Protein AF-D7IKL1-F1 (afdb_monomer)

Radius of gyration: 15.03 Å; Cα contacts (8 Å, |Δi|>4): 64; chains: 1; bounding box: 36×29×40 Å

pLDDT: mean 74.57, std 12.83, range [36.81, 96.44]

Sequence (76 aa):
MIEKESDIVWLDKERGWVSCINKFVLDKNKIQEQTIFRLPNVNCRYTFYGEEFKNLVLKHHLQGIHFDRYETIIIK

Mean predicted aligned error: 9.06 Å

Foldseek 3Di:
D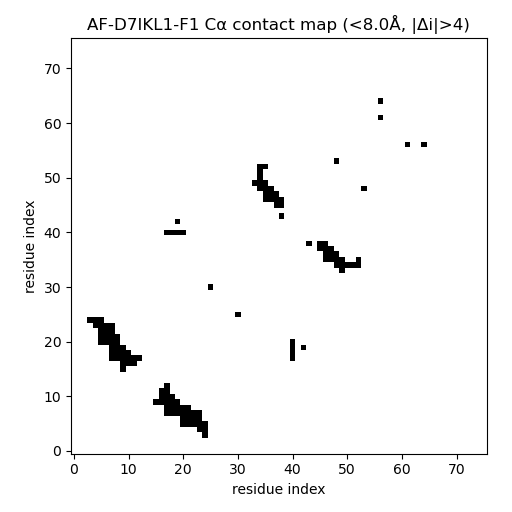PPPAWDFDAPDVVVPHTDDTPGHDDDCVVCVVPQWDFDPHPPGPDIDGDPVVVVVCVVVVPPDDDDDDDDDPPDD

Secondary structure (DSSP, 8-state):
------EEEEEETTTTEEEEEEE----HHHHTT-SEEE-S-TT--PEEE-HHHHHHHHHTT-SS---PPPP-----

Structure (mmCIF, N/CA/C/O backbone):
data_AF-D7IKL1-F1
#
_entry.id   AF-D7IKL1-F1
#
loop_
_atom_site.group_PDB
_atom_site.id
_atom_site.type_symbol
_atom_site.label_atom_id
_atom_site.label_alt_id
_atom_site.label_comp_id
_atom_site.label_asym_id
_atom_site.label_entity_id
_atom_site.label_seq_id
_atom_site.pdbx_PDB_ins_code
_atom_site.Cartn_x
_atom_site.Cartn_y
_atom_site.Cartn_z
_atom_site.occupancy
_atom_site.B_iso_or_equiv
_atom_site.auth_seq_id
_atom_site.auth_comp_id
_atom_site.auth_asym_id
_atom_site.auth_atom_id
_atom_site.pdbx_PDB_model_num
ATOM 1 N N . MET A 1 1 ? 15.188 18.889 -4.886 1.00 43.19 1 MET A N 1
ATOM 2 C CA . MET A 1 1 ? 14.555 17.691 -4.295 1.00 43.19 1 MET A CA 1
ATOM 3 C C . MET A 1 1 ? 14.841 16.546 -5.236 1.00 43.19 1 MET A C 1
ATOM 5 O O . MET A 1 1 ? 14.466 16.655 -6.391 1.00 43.19 1 MET A O 1
ATOM 9 N N . ILE A 1 2 ? 15.569 15.523 -4.796 1.00 41.94 2 ILE A N 1
ATOM 10 C CA . ILE A 1 2 ? 15.721 14.304 -5.595 1.00 41.94 2 ILE A CA 1
ATOM 11 C C . ILE A 1 2 ? 14.382 13.581 -5.479 1.00 41.94 2 ILE A C 1
ATOM 13 O O . ILE A 1 2 ? 13.988 13.221 -4.367 1.00 41.94 2 ILE A O 1
ATOM 17 N N . GLU A 1 3 ? 13.657 13.445 -6.585 1.00 49.53 3 GLU A N 1
ATOM 18 C CA . GLU A 1 3 ? 12.473 12.593 -6.639 1.00 49.53 3 GLU A CA 1
ATOM 19 C C . GLU A 1 3 ? 12.915 11.187 -6.224 1.00 49.53 3 GLU A C 1
ATOM 21 O O . GLU A 1 3 ? 13.740 10.549 -6.876 1.00 49.53 3 GLU A O 1
ATOM 26 N N . LYS A 1 4 ? 12.471 10.732 -5.046 1.00 65.69 4 LYS A N 1
ATOM 27 C CA . LYS A 1 4 ? 12.752 9.370 -4.596 1.00 65.69 4 LYS A CA 1
ATOM 28 C C . LYS A 1 4 ? 11.846 8.462 -5.421 1.00 65.69 4 LYS A C 1
ATOM 30 O O . LYS A 1 4 ? 10.692 8.259 -5.065 1.00 65.69 4 LYS A O 1
ATOM 35 N N . GLU A 1 5 ? 12.357 7.965 -6.537 1.00 70.50 5 GLU A N 1
ATOM 36 C CA . GLU A 1 5 ? 11.642 6.997 -7.360 1.00 70.50 5 GLU A CA 1
ATOM 37 C C . GLU A 1 5 ? 11.598 5.621 -6.677 1.00 70.50 5 GLU A C 1
ATOM 39 O O . GLU A 1 5 ? 12.411 5.291 -5.800 1.00 70.50 5 GLU A O 1
ATOM 44 N N . SER A 1 6 ? 10.598 4.827 -7.062 1.00 76.38 6 SER A N 1
ATOM 45 C CA . SER A 1 6 ? 10.519 3.416 -6.684 1.00 76.38 6 SER A CA 1
ATOM 46 C C . SER A 1 6 ? 11.552 2.620 -7.483 1.00 76.38 6 SER A C 1
ATOM 48 O O . SER A 1 6 ? 11.721 2.860 -8.675 1.00 76.38 6 SER A O 1
ATOM 50 N N . ASP A 1 7 ? 12.211 1.655 -6.848 1.00 79.75 7 ASP A N 1
ATOM 51 C CA . ASP A 1 7 ? 13.108 0.721 -7.527 1.00 79.75 7 ASP A CA 1
ATOM 52 C C . ASP A 1 7 ? 12.289 -0.463 -8.053 1.00 79.75 7 ASP A C 1
ATOM 54 O O . ASP A 1 7 ? 11.852 -1.333 -7.285 1.00 79.75 7 ASP A O 1
ATOM 58 N N . ILE A 1 8 ? 12.019 -0.434 -9.360 1.00 80.31 8 ILE A N 1
ATOM 59 C CA . ILE A 1 8 ? 11.157 -1.389 -10.056 1.00 80.31 8 ILE A CA 1
ATOM 60 C C . ILE A 1 8 ? 12.000 -2.197 -11.039 1.00 80.31 8 ILE A C 1
ATOM 62 O O . ILE A 1 8 ? 12.535 -1.664 -12.012 1.00 80.31 8 ILE A O 1
ATOM 66 N N . VAL A 1 9 ? 12.041 -3.511 -10.826 1.00 79.75 9 VAL A N 1
ATOM 67 C CA . VAL A 1 9 ? 12.628 -4.463 -11.768 1.00 79.75 9 VAL A CA 1
ATOM 68 C C . VAL A 1 9 ? 11.533 -4.914 -12.728 1.00 79.75 9 VAL A C 1
ATOM 70 O O . VAL A 1 9 ? 10.603 -5.623 -12.335 1.00 79.75 9 VAL A O 1
ATOM 73 N N . TRP A 1 10 ? 11.635 -4.504 -13.988 1.00 83.38 10 TRP A N 1
ATOM 74 C CA . TRP A 1 10 ? 10.672 -4.844 -15.037 1.00 83.38 10 TRP A CA 1
ATOM 75 C C . TRP A 1 10 ? 11.020 -6.182 -15.696 1.00 83.38 10 TRP A C 1
ATOM 77 O O . TRP A 1 10 ? 12.185 -6.446 -15.978 1.00 83.38 10 TRP A O 1
ATOM 87 N N . LEU A 1 11 ? 10.005 -7.007 -15.967 1.00 83.38 11 LEU A N 1
ATOM 88 C CA . LEU A 1 11 ? 10.119 -8.117 -16.924 1.00 83.38 11 LEU A CA 1
ATOM 89 C C . LEU A 1 11 ? 9.919 -7.603 -18.351 1.00 83.38 11 LEU A C 1
ATOM 91 O O . LEU A 1 11 ? 10.655 -7.979 -19.255 1.00 83.38 11 LEU A O 1
ATOM 95 N N . ASP A 1 12 ? 8.930 -6.727 -18.528 1.00 83.25 12 ASP A N 1
ATOM 96 C CA . ASP A 1 12 ? 8.606 -6.068 -19.790 1.00 83.25 12 ASP A CA 1
ATOM 97 C C . ASP A 1 12 ? 8.042 -4.678 -19.471 1.00 83.25 12 ASP A C 1
ATOM 99 O O . ASP A 1 12 ? 6.977 -4.544 -18.860 1.00 83.25 12 ASP A O 1
ATOM 103 N N . LYS A 1 13 ? 8.785 -3.634 -19.844 1.00 83.62 13 LYS A N 1
ATOM 104 C CA . LYS A 1 13 ? 8.431 -2.247 -19.526 1.00 83.62 13 LYS A CA 1
ATOM 105 C C . LYS A 1 13 ? 7.295 -1.719 -20.405 1.00 83.62 13 LYS A C 1
ATOM 107 O O . LYS A 1 13 ? 6.504 -0.913 -19.927 1.00 83.62 13 LYS A O 1
ATOM 112 N N . GLU A 1 14 ? 7.188 -2.173 -21.652 1.00 88.19 14 GLU A N 1
ATOM 113 C CA . GLU A 1 14 ? 6.147 -1.720 -22.585 1.00 88.19 14 GLU A CA 1
ATOM 114 C C . GLU A 1 14 ? 4.781 -2.297 -22.211 1.00 88.19 14 GLU A C 1
ATOM 116 O O . GLU A 1 14 ? 3.763 -1.613 -22.304 1.00 88.19 14 GLU A O 1
ATOM 121 N N . ARG A 1 15 ? 4.761 -3.538 -21.714 1.00 81.38 15 ARG A N 1
ATOM 122 C CA . ARG A 1 15 ? 3.542 -4.208 -21.231 1.00 81.38 15 ARG A CA 1
ATOM 123 C C . ARG A 1 15 ? 3.208 -3.918 -19.770 1.00 81.38 15 ARG A C 1
ATOM 125 O O . ARG A 1 15 ? 2.168 -4.362 -19.283 1.00 81.38 15 ARG A O 1
ATOM 132 N N . GLY A 1 16 ? 4.082 -3.209 -19.058 1.00 80.19 16 GLY A N 1
ATOM 133 C CA . GLY A 1 16 ? 3.909 -2.890 -17.643 1.00 80.19 16 GLY A CA 1
ATOM 134 C C . GLY A 1 16 ? 4.068 -4.096 -16.707 1.00 80.19 16 GLY A C 1
ATOM 135 O O . GLY A 1 16 ? 3.499 -4.106 -15.617 1.00 80.19 16 GLY A O 1
ATOM 136 N N . TRP A 1 17 ? 4.810 -5.129 -17.112 1.00 80.62 17 TRP A N 1
ATOM 137 C CA . TRP A 1 17 ? 5.008 -6.336 -16.310 1.00 80.62 17 TRP A CA 1
ATOM 138 C C . TRP A 1 17 ? 6.186 -6.174 -15.355 1.00 80.62 17 TRP A C 1
ATOM 140 O O . TRP A 1 17 ? 7.339 -6.024 -15.766 1.00 80.62 17 TRP A O 1
ATOM 150 N N . VAL A 1 18 ? 5.892 -6.251 -14.061 1.00 76.50 18 VAL A N 1
ATOM 151 C CA . VAL A 1 18 ? 6.867 -6.061 -12.986 1.00 76.50 18 VAL A CA 1
ATOM 152 C C . VAL A 1 18 ? 7.325 -7.411 -12.438 1.00 76.50 18 VAL A C 1
ATOM 154 O O . VAL A 1 18 ? 6.504 -8.234 -12.044 1.00 76.50 18 VAL A O 1
ATOM 157 N N . SER A 1 19 ? 8.643 -7.610 -12.378 1.00 78.12 19 SER A N 1
ATOM 158 C CA . SER A 1 19 ? 9.276 -8.761 -11.723 1.00 78.12 19 SER A C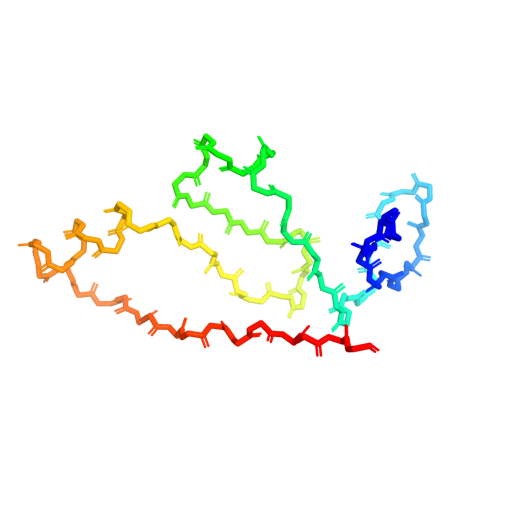A 1
ATOM 159 C C . SER A 1 19 ? 9.273 -8.584 -10.205 1.00 78.12 19 SER A C 1
ATOM 161 O O . SER A 1 19 ? 8.737 -9.399 -9.451 1.00 78.12 19 SER A O 1
ATOM 163 N N . CYS A 1 20 ? 9.856 -7.471 -9.748 1.00 72.06 20 CYS A N 1
ATOM 164 C CA . CYS A 1 20 ? 10.059 -7.171 -8.338 1.00 72.06 20 CYS A CA 1
ATOM 165 C C . CYS A 1 20 ? 9.973 -5.664 -8.083 1.00 72.06 20 CYS A C 1
ATOM 167 O O . CYS A 1 20 ? 10.309 -4.854 -8.946 1.00 72.06 20 CYS A O 1
ATOM 169 N N . ILE A 1 21 ? 9.547 -5.299 -6.875 1.00 73.75 21 ILE A N 1
ATOM 170 C CA . ILE A 1 21 ? 9.645 -3.937 -6.352 1.00 73.75 21 ILE A CA 1
ATOM 171 C C . ILE A 1 21 ? 10.434 -4.037 -5.051 1.00 73.75 21 ILE A C 1
ATOM 173 O O . ILE A 1 21 ? 9.898 -4.482 -4.038 1.00 73.75 21 ILE A O 1
ATOM 177 N N . ASN A 1 22 ? 11.708 -3.651 -5.088 1.00 67.81 22 ASN A N 1
ATOM 178 C CA . ASN A 1 22 ? 12.591 -3.728 -3.918 1.00 67.81 22 ASN A CA 1
ATOM 179 C C . ASN A 1 22 ? 12.380 -2.539 -2.978 1.00 67.81 22 ASN A C 1
ATOM 181 O O . ASN A 1 22 ? 12.572 -2.634 -1.768 1.00 67.81 22 ASN A O 1
ATOM 185 N N . LYS A 1 23 ? 11.968 -1.404 -3.547 1.00 73.25 23 LYS A N 1
ATOM 186 C CA . LYS A 1 23 ? 11.689 -0.168 -2.829 1.00 73.25 23 LYS A CA 1
ATOM 187 C C . LYS A 1 23 ? 10.538 0.539 -3.519 1.00 73.25 23 LYS A C 1
ATOM 189 O O . LYS A 1 23 ? 10.610 0.807 -4.712 1.00 73.25 23 LYS A O 1
ATOM 194 N N . PHE A 1 24 ? 9.503 0.884 -2.769 1.00 72.88 24 PHE A N 1
ATOM 195 C CA . PHE A 1 24 ? 8.404 1.699 -3.270 1.00 72.88 24 PHE A CA 1
ATOM 196 C C . PHE A 1 24 ? 8.341 3.015 -2.507 1.00 72.88 24 PHE A C 1
ATOM 198 O O . PHE A 1 24 ? 8.642 3.083 -1.314 1.00 72.88 24 PHE A O 1
ATOM 205 N N . VAL A 1 25 ? 7.952 4.068 -3.213 1.00 74.12 25 VAL A N 1
ATOM 206 C CA . VAL A 1 25 ? 7.690 5.381 -2.631 1.00 74.12 25 VAL A CA 1
ATOM 207 C C . VAL A 1 25 ? 6.218 5.690 -2.825 1.00 74.12 25 VAL A C 1
ATOM 209 O O . VAL A 1 25 ? 5.696 5.640 -3.935 1.00 74.12 25 VAL A O 1
ATOM 212 N N . LEU A 1 26 ? 5.543 5.960 -1.711 1.00 75.00 26 LEU A N 1
ATOM 213 C CA . LEU A 1 26 ? 4.127 6.288 -1.693 1.00 75.00 26 LEU A CA 1
ATOM 214 C C . LEU A 1 26 ? 3.962 7.796 -1.888 1.00 75.00 26 LEU A C 1
ATOM 216 O O . LEU A 1 26 ? 4.374 8.586 -1.037 1.00 75.00 26 LEU A O 1
ATOM 220 N N . ASP A 1 27 ? 3.347 8.187 -3.001 1.00 73.69 27 ASP A N 1
ATOM 221 C CA . ASP A 1 27 ? 2.945 9.570 -3.243 1.00 73.69 27 ASP A CA 1
ATOM 222 C C . ASP A 1 27 ? 1.610 9.839 -2.542 1.00 73.69 27 ASP A C 1
ATOM 224 O O . ASP A 1 27 ? 0.548 9.395 -2.985 1.00 73.69 27 ASP A O 1
ATOM 228 N N . LYS A 1 28 ? 1.669 10.578 -1.430 1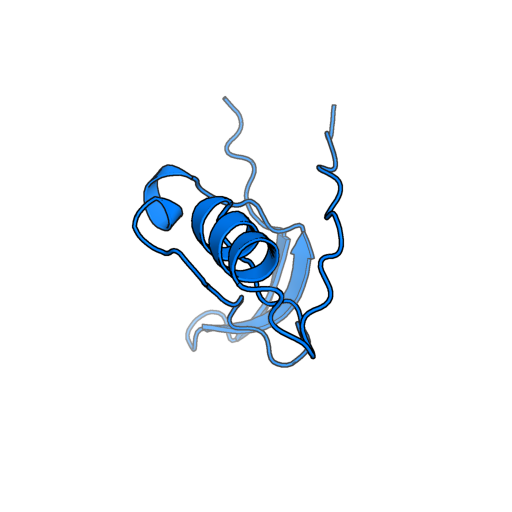.00 69.44 28 LYS A N 1
ATOM 229 C CA . LYS A 1 28 ? 0.486 10.911 -0.630 1.00 69.44 28 LYS A CA 1
ATOM 230 C C . LYS A 1 28 ? -0.579 11.651 -1.438 1.00 69.44 28 LYS A C 1
ATOM 232 O O . LYS A 1 28 ? -1.751 11.422 -1.179 1.00 69.44 28 LYS A O 1
ATOM 237 N N . ASN A 1 29 ? -0.207 12.476 -2.417 1.00 69.44 29 ASN A N 1
ATOM 238 C CA . ASN A 1 29 ? -1.176 13.240 -3.209 1.00 69.44 29 ASN A CA 1
ATOM 239 C C . ASN A 1 29 ? -1.971 12.334 -4.158 1.00 69.44 29 ASN A C 1
ATOM 241 O O . ASN A 1 29 ? -3.135 12.596 -4.426 1.00 69.44 29 ASN A O 1
ATOM 245 N N . LYS A 1 30 ? -1.366 11.236 -4.631 1.00 68.56 30 LYS A N 1
ATOM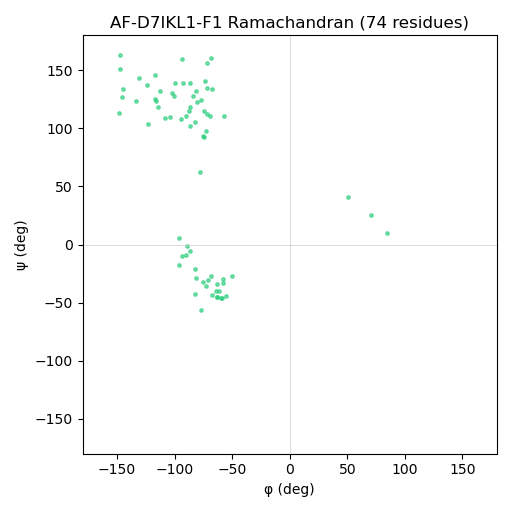 246 C CA . LYS A 1 30 ? -2.048 10.233 -5.469 1.00 68.56 30 LYS A CA 1
ATOM 247 C C . LYS A 1 30 ? -2.854 9.219 -4.656 1.00 68.56 30 LYS A C 1
ATOM 249 O O . LYS A 1 30 ? -3.737 8.566 -5.198 1.00 68.56 30 LYS A O 1
ATOM 254 N N . ILE A 1 31 ? -2.524 9.063 -3.374 1.00 69.69 31 ILE A N 1
ATOM 255 C CA . ILE A 1 31 ? -3.151 8.098 -2.457 1.00 69.69 31 ILE A CA 1
ATOM 256 C C . ILE A 1 31 ? -4.265 8.741 -1.621 1.00 69.69 31 ILE A C 1
ATOM 258 O O . ILE A 1 31 ? -5.086 8.018 -1.074 1.00 69.69 31 ILE A O 1
ATOM 262 N N . GLN A 1 32 ? -4.314 10.074 -1.525 1.00 62.19 32 GLN A N 1
ATOM 263 C CA . GLN A 1 32 ? -5.197 10.834 -0.627 1.00 62.19 32 GLN A CA 1
ATOM 264 C C . GLN A 1 32 ? -6.681 10.434 -0.673 1.00 62.19 32 GLN A C 1
ATOM 266 O O . GLN A 1 32 ? -7.368 10.578 0.332 1.00 62.19 32 GLN A O 1
ATOM 271 N N . GLU A 1 33 ? -7.163 9.899 -1.793 1.00 64.19 33 GLU A N 1
ATOM 272 C CA . GLU A 1 33 ? -8.561 9.488 -1.970 1.00 64.19 33 GLU A CA 1
ATOM 273 C C . GLU A 1 33 ? -8.822 8.002 -1.662 1.00 64.19 33 GLU A C 1
ATOM 275 O O . GLU A 1 33 ? -9.970 7.571 -1.609 1.00 64.19 33 GLU A O 1
ATOM 280 N N . GLN A 1 34 ? -7.775 7.196 -1.469 1.00 68.56 34 GLN A N 1
ATOM 281 C CA . GLN A 1 34 ? -7.886 5.748 -1.313 1.00 68.56 34 GLN A CA 1
ATOM 282 C C . GLN A 1 34 ? -7.717 5.335 0.149 1.00 68.56 34 GLN A C 1
ATOM 284 O O . GLN A 1 34 ? -6.619 5.332 0.706 1.00 68.56 34 GLN A O 1
ATOM 289 N N . THR A 1 35 ? -8.815 4.898 0.762 1.00 74.88 35 THR A N 1
ATOM 290 C CA . THR A 1 35 ? -8.826 4.333 2.118 1.00 74.88 35 THR A CA 1
ATOM 291 C C . THR A 1 35 ? -8.106 2.978 2.190 1.00 74.88 35 THR A C 1
ATOM 293 O O . THR A 1 35 ? -7.589 2.608 3.245 1.00 74.88 35 THR A O 1
ATOM 296 N N . ILE A 1 36 ? -8.059 2.231 1.080 1.00 83.19 36 ILE A N 1
ATOM 297 C CA . ILE A 1 36 ? -7.391 0.928 0.959 1.00 83.19 36 ILE A CA 1
ATOM 298 C C . ILE A 1 36 ? -6.796 0.815 -0.447 1.00 83.19 36 ILE A C 1
ATOM 300 O O . ILE A 1 36 ? -7.486 1.086 -1.426 1.00 83.19 36 ILE A O 1
ATOM 304 N N . PHE A 1 37 ? -5.543 0.379 -0.575 1.00 80.81 37 PHE A N 1
ATOM 305 C CA . PHE A 1 37 ? -4.943 0.102 -1.884 1.00 80.81 37 PHE A CA 1
ATOM 306 C C . PHE A 1 37 ? -3.939 -1.050 -1.829 1.00 80.81 37 PHE A C 1
ATOM 308 O O . PHE A 1 37 ? -3.445 -1.439 -0.769 1.00 80.81 37 PHE A O 1
ATOM 315 N N . ARG A 1 38 ? -3.616 -1.604 -2.999 1.00 78.19 38 ARG A N 1
ATOM 316 C CA . ARG A 1 38 ? -2.641 -2.686 -3.153 1.00 78.19 38 ARG A CA 1
ATOM 317 C C . ARG A 1 38 ? -1.650 -2.348 -4.256 1.00 78.19 38 ARG A C 1
ATOM 319 O O . ARG A 1 38 ? -2.024 -1.776 -5.276 1.00 78.19 38 ARG A O 1
ATOM 326 N N . LEU A 1 39 ? -0.391 -2.735 -4.065 1.00 75.19 39 LEU A N 1
ATOM 327 C CA . LEU A 1 39 ? 0.605 -2.648 -5.128 1.00 75.19 39 LEU A CA 1
ATOM 328 C C . LEU A 1 39 ? 0.321 -3.719 -6.198 1.00 75.19 39 LEU A C 1
ATOM 330 O O . LEU A 1 39 ? 0.094 -4.879 -5.841 1.00 75.19 39 LEU A O 1
ATOM 334 N N . PRO A 1 40 ? 0.361 -3.376 -7.497 1.00 67.75 40 PRO A N 1
ATOM 335 C CA . PRO A 1 40 ? 0.084 -4.303 -8.593 1.00 67.75 40 PRO A CA 1
ATOM 336 C C . PRO A 1 40 ? 1.286 -5.226 -8.853 1.00 67.75 40 PRO A C 1
ATOM 338 O O . P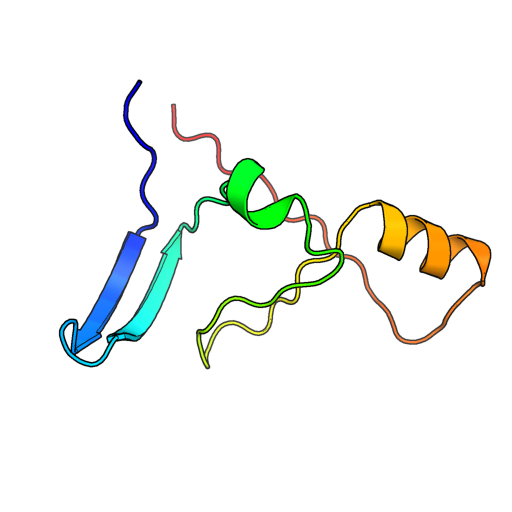RO A 1 40 ? 1.908 -5.197 -9.908 1.00 67.75 40 PRO A O 1
ATOM 341 N N . ASN A 1 41 ? 1.656 -6.035 -7.862 1.00 67.75 41 ASN A N 1
ATOM 342 C CA . ASN A 1 41 ? 2.723 -7.020 -7.965 1.00 67.75 41 ASN A CA 1
ATOM 343 C C . ASN A 1 41 ? 2.229 -8.345 -7.378 1.00 67.75 41 ASN A C 1
ATOM 345 O O . ASN A 1 41 ? 1.828 -8.412 -6.216 1.00 67.75 41 ASN A O 1
ATOM 349 N N . VAL A 1 42 ? 2.277 -9.402 -8.190 1.00 61.91 42 VAL A N 1
ATOM 350 C CA . VAL A 1 42 ? 1.839 -10.761 -7.830 1.00 61.91 42 VAL A CA 1
ATOM 351 C C . VAL A 1 42 ? 2.573 -11.323 -6.608 1.00 61.91 42 VAL A C 1
ATOM 353 O O . VAL A 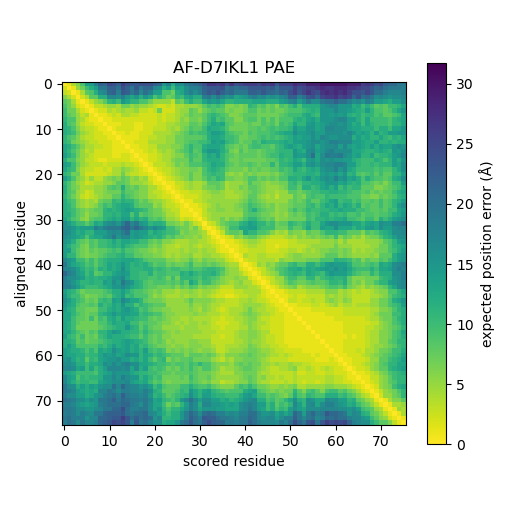1 42 ? 1.991 -12.066 -5.821 1.00 61.91 42 VAL A O 1
ATOM 356 N N . ASN A 1 43 ? 3.818 -10.897 -6.400 1.00 61.78 43 ASN A N 1
ATOM 357 C CA . ASN A 1 43 ? 4.663 -11.294 -5.279 1.00 61.78 43 ASN A CA 1
ATOM 358 C C . ASN A 1 43 ? 4.514 -10.362 -4.065 1.00 61.78 43 ASN A C 1
ATOM 360 O O . ASN A 1 43 ? 4.999 -10.677 -2.980 1.00 61.78 43 ASN A O 1
ATOM 364 N N . CYS A 1 44 ? 3.809 -9.236 -4.208 1.00 66.44 44 CYS A N 1
ATOM 365 C CA . CYS A 1 44 ? 3.513 -8.327 -3.110 1.00 66.44 44 CYS A CA 1
ATOM 366 C C . CYS A 1 44 ? 2.134 -8.655 -2.514 1.00 66.44 44 CYS A C 1
ATOM 368 O O . CYS A 1 44 ? 1.079 -8.424 -3.115 1.00 66.44 44 CYS A O 1
ATOM 370 N N . ARG A 1 45 ? 2.131 -9.225 -1.304 1.00 69.69 45 ARG A N 1
ATOM 371 C CA . ARG A 1 45 ? 0.901 -9.561 -0.562 1.00 69.69 45 ARG A CA 1
ATOM 372 C C . ARG A 1 45 ? 0.395 -8.421 0.325 1.00 69.69 45 ARG A C 1
ATOM 374 O O . ARG A 1 45 ? -0.642 -8.570 0.963 1.00 69.69 45 ARG A O 1
ATOM 381 N N . TYR A 1 46 ? 1.105 -7.296 0.365 1.00 74.44 46 TYR A N 1
ATOM 382 C CA . TYR A 1 46 ? 0.766 -6.187 1.247 1.00 74.44 46 TYR A CA 1
ATOM 383 C C . TYR A 1 46 ? -0.423 -5.394 0.705 1.00 74.44 46 TYR A C 1
ATOM 385 O O . TYR A 1 46 ? -0.404 -4.899 -0.423 1.00 74.44 46 TYR A O 1
ATOM 393 N N . THR A 1 47 ? -1.450 -5.278 1.540 1.00 79.19 47 THR A N 1
ATOM 394 C CA . THR A 1 47 ? -2.553 -4.333 1.363 1.00 79.19 47 THR A CA 1
ATOM 395 C C . THR A 1 47 ? -2.310 -3.180 2.321 1.00 79.19 47 THR A C 1
ATOM 397 O O . THR A 1 47 ? -2.005 -3.401 3.493 1.00 79.19 47 THR A O 1
ATOM 400 N N . PHE A 1 48 ? -2.393 -1.960 1.810 1.00 81.75 48 PHE A N 1
ATOM 401 C CA . PHE A 1 48 ? -2.172 -0.744 2.571 1.00 81.75 48 PHE A CA 1
ATOM 402 C C . PHE A 1 48 ? -3.517 -0.159 2.965 1.00 81.75 48 PHE A C 1
ATOM 404 O O . PHE A 1 48 ? -4.451 -0.129 2.162 1.00 81.75 48 PHE A O 1
ATOM 411 N N . TYR A 1 49 ? -3.592 0.317 4.201 1.00 82.31 49 TYR A N 1
ATOM 412 C CA . TYR A 1 49 ? -4.806 0.865 4.782 1.00 82.31 49 TYR A CA 1
ATOM 413 C C . TYR A 1 49 ? -4.537 2.281 5.271 1.00 82.31 49 TYR A C 1
ATOM 415 O O . TYR A 1 49 ? -3.510 2.546 5.901 1.00 82.31 49 TYR A O 1
ATOM 423 N N . GLY A 1 50 ? -5.478 3.177 5.000 1.00 79.62 50 GLY A N 1
ATOM 424 C CA . GLY A 1 50 ? -5.519 4.498 5.601 1.00 79.62 50 GLY A CA 1
ATOM 425 C C . GLY A 1 50 ? -5.834 4.427 7.096 1.00 79.62 50 GLY A C 1
ATOM 426 O O . GLY A 1 50 ? -6.388 3.450 7.608 1.00 79.62 50 GLY A O 1
ATOM 427 N N . GLU A 1 51 ? -5.499 5.502 7.805 1.00 82.25 51 GLU A N 1
ATOM 428 C CA . GLU A 1 51 ? -5.711 5.611 9.251 1.00 82.25 51 GLU A CA 1
ATOM 42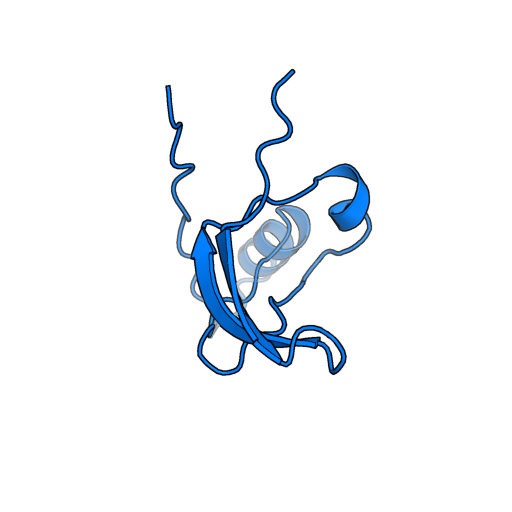9 C C . GLU A 1 51 ? -7.199 5.554 9.631 1.00 82.25 51 GLU A C 1
ATOM 431 O O . GLU A 1 51 ? -7.564 4.943 10.634 1.00 82.25 51 GLU A O 1
ATOM 436 N N . GLU A 1 52 ? -8.077 6.088 8.779 1.00 85.25 52 GLU A N 1
ATOM 437 C CA . GLU A 1 52 ? -9.530 6.025 8.957 1.00 85.25 52 GLU A CA 1
ATOM 438 C C . GLU A 1 52 ? -10.054 4.581 9.016 1.00 85.25 52 GLU A C 1
ATOM 440 O O . GLU A 1 52 ? -10.806 4.231 9.927 1.00 85.25 52 GLU A O 1
ATOM 445 N N . PHE A 1 53 ? -9.606 3.711 8.104 1.00 87.56 53 PHE A N 1
ATOM 446 C CA . PHE A 1 53 ? -10.002 2.302 8.112 1.00 87.56 53 PHE A CA 1
ATOM 447 C C . PHE A 1 53 ? -9.533 1.595 9.377 1.00 87.56 53 PHE A C 1
ATOM 449 O O . PHE A 1 53 ? -10.308 0.885 10.017 1.00 87.56 53 PHE A O 1
ATOM 456 N N . LYS A 1 54 ? -8.276 1.825 9.775 1.00 87.94 54 LYS A N 1
ATOM 457 C CA . LYS A 1 54 ? -7.738 1.280 11.024 1.00 87.94 54 LYS A CA 1
ATOM 458 C C . LYS A 1 54 ? -8.607 1.690 12.215 1.00 87.94 54 LYS A C 1
ATOM 460 O O . LYS A 1 54 ? -8.948 0.843 13.038 1.00 87.94 54 LYS A O 1
ATOM 465 N N . ASN A 1 55 ? -9.018 2.955 12.278 1.00 90.12 55 ASN A N 1
ATOM 466 C CA . ASN A 1 55 ? -9.881 3.458 13.344 1.00 90.12 55 ASN A CA 1
ATOM 467 C C . ASN A 1 55 ? -11.267 2.797 13.338 1.00 90.12 55 ASN A 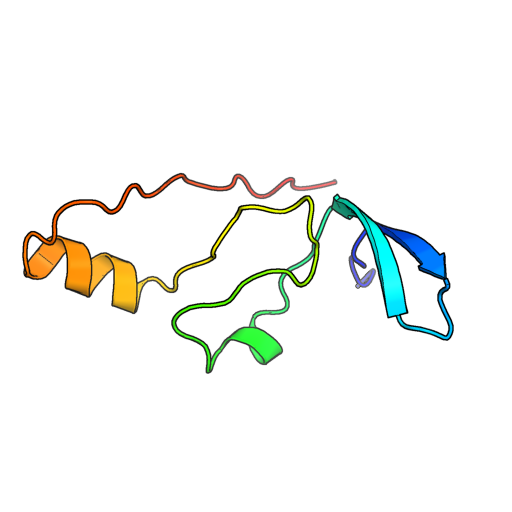C 1
ATOM 469 O O . ASN A 1 55 ? -11.768 2.446 14.404 1.00 90.12 55 ASN A O 1
ATOM 473 N N . LEU A 1 56 ? -11.868 2.562 12.166 1.00 91.19 56 LEU A N 1
ATOM 474 C CA . LEU A 1 56 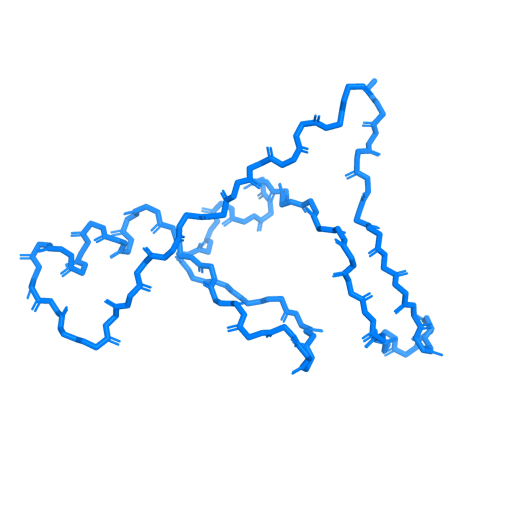? -13.140 1.837 12.049 1.00 91.19 56 LEU A CA 1
ATOM 475 C C . LEU A 1 56 ? -13.026 0.384 12.526 1.00 91.19 56 LEU A C 1
ATOM 477 O O . LEU A 1 56 ? -13.867 -0.072 13.300 1.00 91.19 56 LEU A O 1
ATOM 481 N N . VAL A 1 57 ? -11.970 -0.325 12.119 1.00 91.31 57 VAL A N 1
ATOM 482 C CA . VAL A 1 57 ? -11.709 -1.713 12.537 1.00 91.31 57 VAL A CA 1
ATOM 483 C C . VAL A 1 57 ? -11.591 -1.813 14.056 1.00 91.31 57 VAL A C 1
ATOM 485 O O . VAL A 1 57 ? -12.222 -2.676 14.667 1.00 91.31 57 VAL A O 1
ATOM 488 N N . LEU A 1 58 ? -10.835 -0.898 14.669 1.00 91.06 58 LEU A N 1
ATOM 489 C CA . LEU A 1 58 ? -10.657 -0.851 16.120 1.00 91.06 58 LEU A CA 1
ATOM 490 C C . LEU A 1 58 ? -11.956 -0.476 16.846 1.00 91.06 58 LEU A C 1
ATOM 492 O O . LEU A 1 58 ? -12.304 -1.125 17.830 1.00 91.06 58 LEU A O 1
ATOM 496 N N . LYS A 1 59 ? -12.694 0.524 16.345 1.00 96.06 59 LYS A N 1
ATOM 497 C CA . LYS A 1 59 ? -13.963 0.997 16.924 1.00 96.06 59 LYS A CA 1
ATOM 498 C C . LYS A 1 59 ? -15.042 -0.085 16.939 1.00 96.06 59 LYS A C 1
ATOM 500 O O . LYS A 1 59 ? -15.807 -0.167 17.893 1.00 96.06 59 LYS A O 1
ATOM 505 N N . HIS A 1 60 ? -15.130 -0.876 15.874 1.00 96.44 60 HIS A N 1
ATOM 506 C CA . HIS A 1 60 ? -16.154 -1.910 15.720 1.00 96.44 60 HIS A CA 1
ATOM 507 C C . HIS A 1 60 ? -15.680 -3.305 16.148 1.00 96.44 60 HIS A C 1
ATOM 509 O O . HIS A 1 60 ? -16.422 -4.268 15.975 1.00 96.44 60 HIS A O 1
ATOM 515 N N . HIS A 1 61 ? -14.468 -3.421 16.705 1.00 91.38 61 HIS A N 1
ATOM 516 C CA . HIS A 1 61 ? -13.863 -4.688 17.129 1.00 91.38 61 HIS A CA 1
ATOM 517 C C . HIS A 1 61 ? -13.906 -5.771 16.037 1.00 91.38 61 HIS A C 1
ATOM 519 O O . HIS A 1 61 ? -14.185 -6.941 16.312 1.00 91.38 61 HIS A O 1
ATOM 525 N N . LEU A 1 62 ? -13.646 -5.379 14.784 1.00 92.56 62 LEU A N 1
ATOM 526 C CA . LEU A 1 62 ? -13.692 -6.312 13.660 1.00 92.56 62 LEU A CA 1
ATOM 527 C C . LEU A 1 62 ? -12.559 -7.339 13.786 1.00 92.56 62 LEU A C 1
ATOM 529 O O . LEU A 1 62 ? -11.408 -6.993 14.056 1.00 92.56 62 LEU A O 1
ATOM 533 N N . GLN A 1 63 ? -12.892 -8.613 13.585 1.00 91.69 63 GLN A N 1
ATOM 534 C CA . GLN A 1 63 ? -11.951 -9.728 13.681 1.00 91.69 63 GLN A CA 1
ATOM 535 C C . GLN A 1 63 ? -11.344 -10.070 12.313 1.00 91.69 63 GLN A C 1
ATOM 537 O O . GLN A 1 63 ? -11.904 -9.741 11.270 1.00 91.69 63 GLN A O 1
ATOM 542 N N . GLY A 1 64 ? -10.195 -10.754 12.316 1.00 84.44 64 GLY A N 1
ATOM 543 C CA . GLY A 1 64 ? -9.548 -11.243 11.090 1.00 84.44 64 GLY A CA 1
ATOM 544 C C . GLY A 1 64 ? -8.654 -10.228 10.370 1.00 84.44 64 GLY A C 1
ATOM 545 O O . GLY A 1 64 ? -8.210 -10.499 9.258 1.00 84.44 64 GLY A O 1
ATOM 546 N N . ILE A 1 65 ? -8.364 -9.081 10.993 1.00 85.69 65 ILE A N 1
ATOM 547 C CA . ILE A 1 65 ? -7.487 -8.042 10.439 1.00 85.69 65 ILE A CA 1
ATOM 548 C C . ILE A 1 65 ? -6.264 -7.883 11.347 1.00 85.69 65 ILE A C 1
ATOM 550 O O . ILE A 1 65 ? -6.402 -7.641 12.545 1.00 85.69 65 ILE A O 1
ATOM 554 N N . HIS A 1 66 ? -5.067 -8.006 10.769 1.00 82.44 66 HIS A N 1
ATOM 555 C CA . HIS A 1 66 ? -3.796 -7.735 11.440 1.00 82.44 66 HIS A CA 1
ATOM 556 C C . HIS A 1 66 ? -3.140 -6.503 10.814 1.00 82.44 66 HIS A C 1
ATOM 558 O O . HIS A 1 66 ? -3.067 -6.396 9.589 1.00 82.44 66 HIS A O 1
ATOM 564 N N . PHE A 1 67 ? -2.685 -5.567 11.648 1.00 82.75 67 PHE A N 1
ATOM 565 C CA . PHE A 1 67 ? -2.019 -4.349 11.197 1.00 82.75 67 PHE A CA 1
ATOM 566 C C . PHE A 1 67 ? -0.532 -4.409 11.525 1.00 82.75 67 PHE A C 1
ATOM 568 O O . PHE A 1 67 ? -0.151 -4.234 12.680 1.00 82.75 67 PHE A O 1
ATOM 575 N N . ASP A 1 68 ? 0.290 -4.558 10.492 1.00 77.19 68 ASP A N 1
ATOM 576 C CA . ASP A 1 68 ? 1.737 -4.410 10.597 1.00 77.19 68 ASP A CA 1
ATOM 577 C C . ASP A 1 68 ? 2.163 -2.976 10.275 1.00 77.19 68 ASP A C 1
ATOM 579 O O . ASP A 1 68 ? 1.656 -2.337 9.346 1.00 77.19 68 ASP A O 1
ATOM 583 N N . ARG A 1 69 ? 3.122 -2.452 11.042 1.00 67.12 69 ARG A N 1
ATOM 584 C CA . ARG A 1 69 ? 3.761 -1.172 10.732 1.00 67.12 69 ARG A CA 1
ATOM 585 C C . ARG A 1 69 ? 4.825 -1.413 9.666 1.00 67.12 69 ARG A C 1
ATOM 587 O O . ARG A 1 69 ? 5.767 -2.158 9.900 1.00 67.12 69 ARG A O 1
ATOM 594 N N . TYR A 1 70 ? 4.720 -0.733 8.529 1.00 66.69 70 TYR A N 1
ATOM 595 C CA . TYR A 1 70 ? 5.842 -0.632 7.600 1.00 66.69 70 TYR A CA 1
ATOM 596 C C . TYR A 1 70 ? 6.762 0.506 8.055 1.00 66.69 70 TYR A C 1
ATOM 598 O O . TYR A 1 70 ? 6.317 1.624 8.327 1.00 66.69 70 TYR A O 1
ATOM 606 N N . GLU A 1 71 ? 8.050 0.217 8.202 1.00 56.69 71 GLU A N 1
ATOM 607 C CA . GLU A 1 71 ? 9.038 1.225 8.572 1.00 56.69 71 GLU A CA 1
ATOM 608 C C . GLU A 1 71 ? 9.468 2.033 7.346 1.00 56.69 71 GLU A C 1
ATOM 610 O O . GLU A 1 71 ? 9.788 1.494 6.286 1.00 56.69 71 GLU A O 1
ATOM 615 N N . THR A 1 72 ? 9.484 3.359 7.486 1.00 57.25 72 THR A N 1
ATOM 616 C CA . THR A 1 72 ? 10.032 4.253 6.467 1.00 57.25 72 THR A CA 1
ATOM 617 C C . THR A 1 72 ? 11.546 4.081 6.427 1.00 57.25 72 THR A C 1
ATOM 619 O O . THR A 1 72 ? 12.240 4.528 7.339 1.00 57.25 72 THR A O 1
ATOM 622 N N . ILE A 1 73 ? 12.083 3.503 5.352 1.00 54.94 73 ILE A N 1
ATOM 623 C CA . ILE A 1 73 ? 13.532 3.497 5.128 1.00 54.94 73 ILE A CA 1
ATOM 624 C C . ILE A 1 73 ? 13.954 4.919 4.729 1.00 54.94 73 ILE A C 1
ATOM 626 O O . ILE A 1 73 ? 13.824 5.341 3.574 1.00 54.94 73 ILE A O 1
ATOM 630 N N . ILE A 1 74 ? 14.445 5.693 5.698 1.00 47.84 74 ILE A N 1
ATOM 631 C CA . ILE A 1 74 ? 15.057 7.000 5.445 1.00 47.84 74 ILE A CA 1
ATOM 632 C C . ILE A 1 74 ? 16.450 6.751 4.862 1.00 47.84 74 ILE A C 1
ATOM 634 O O . ILE A 1 74 ? 17.422 6.587 5.591 1.00 47.84 74 ILE A O 1
ATOM 638 N N . ILE A 1 75 ? 16.552 6.728 3.533 1.00 47.84 75 ILE A N 1
ATOM 639 C CA . ILE A 1 75 ? 17.857 6.819 2.865 1.00 47.84 75 ILE A CA 1
ATOM 640 C C . ILE A 1 75 ? 18.346 8.266 3.029 1.00 47.84 75 ILE A C 1
ATOM 642 O O . ILE A 1 75 ? 17.672 9.179 2.521 1.00 47.84 75 ILE A O 1
ATOM 646 N N . LYS A 1 76 ? 19.419 8.437 3.816 1.00 36.81 76 LYS A N 1
ATOM 647 C CA . LYS A 1 76 ? 20.206 9.672 3.962 1.00 36.81 76 LYS A CA 1
ATOM 648 C C . LYS A 1 76 ? 21.017 9.942 2.703 1.00 36.81 76 LYS A C 1
ATOM 650 O O . LYS A 1 76 ? 21.492 8.952 2.107 1.00 36.81 76 LYS A O 1
#

Nearest PDB structures (foldseek):
  2dlk-assembly1_A  TM=1.947E-01  e=2.573E+00  Homo sapiens

Solvent-accessible surface area (backbone atoms only — not comparable to full-atom values): 5268 Å² total; per-residue (Å²): 132,82,81,73,70,53,47,68,44,62,75,36,75,91,80,68,39,65,72,47,71,87,39,81,59,85,56,61,85,84,41,72,86,50,56,61,52,66,62,98,37,96,88,51,85,62,71,49,69,32,71,67,51,54,50,49,40,63,75,67,65,58,80,96,74,85,88,80,86,81,79,83,82,80,82,127